Protein AF-A0A7X9HCU7-F1 (afdb_monomer_lite)

Sequence (137 aa):
AVYHIKNNTITNWYYKSTRFDPDYQARMYHPNTFGDTKGYVVANVWNADPTWKIELYENGVNKGQMEQFTDYDPGTFQLLKSQNTPESSKLYKKTEHLYRLKTSNITNQFLIKITDRFGNIYYQNEPFCEIKVLKNY

Secondary structure (DSSP, 8-state):
-EEEEETTEEEEEE---TTS-TT--EEEE-TT-TT--S-EEEEEETT--TT-EEEEEETTEEEEEPEEEEEE-HHHHHHHHHTT--TTSTT--EEEEEEEEE-S-TTS-EEEEEE-TTS-EEEE--EE--HHHHHT-

Radius of gyration: 15.73 Å; chains: 1; bounding box: 43×35×40 Å

Foldseek 3Di:
DDFDDDPNDGPDDFDDDVPDDSQPQKAWAAAPALPHPQQKIKIQGHPDDPPKFKWKDWQNRTPGGFAFDKDWDSLQVVLCVVVVNDCPDPSGGIDRRMTIDHDPDRPTQMKIWMAGPVRDIHIDRDHPHDNVVVVVD

Structure (mmCIF, N/CA/C/O backbone):
data_AF-A0A7X9HCU7-F1
#
_entry.id   AF-A0A7X9HCU7-F1
#
loop_
_atom_site.group_PDB
_atom_site.id
_atom_site.type_symbol
_atom_site.label_atom_id
_atom_site.label_alt_id
_atom_site.label_comp_id
_atom_site.label_asym_id
_atom_site.label_entity_id
_atom_site.label_seq_id
_atom_site.pdbx_PDB_ins_code
_atom_site.Cartn_x
_atom_site.Cartn_y
_atom_site.Cartn_z
_atom_site.occupancy
_atom_site.B_iso_or_equiv
_atom_site.auth_seq_id
_atom_site.auth_comp_id
_atom_site.auth_asym_id
_atom_site.auth_atom_id
_atom_site.pdbx_PDB_model_num
ATOM 1 N N . ALA A 1 1 ? -5.995 -17.374 -5.802 1.00 42.81 1 ALA A N 1
ATOM 2 C CA . ALA A 1 1 ? -7.101 -16.995 -4.898 1.00 42.81 1 ALA A CA 1
ATOM 3 C C . ALA A 1 1 ? -7.831 -18.256 -4.458 1.00 42.81 1 ALA A C 1
ATOM 5 O O . ALA A 1 1 ? -7.932 -19.178 -5.261 1.00 42.81 1 ALA A O 1
ATOM 6 N N . VAL A 1 2 ? -8.280 -18.319 -3.204 1.00 42.97 2 VAL A N 1
ATOM 7 C CA . VAL A 1 2 ? -9.131 -19.403 -2.694 1.00 42.97 2 VAL A CA 1
ATOM 8 C C . VAL A 1 2 ? -10.496 -18.808 -2.369 1.00 42.97 2 VAL A C 1
ATOM 10 O O . VAL A 1 2 ? -10.588 -17.761 -1.727 1.00 42.97 2 VAL A O 1
ATOM 13 N N . TYR A 1 3 ? -11.547 -19.470 -2.841 1.00 43.00 3 TYR A N 1
ATOM 14 C CA . TYR A 1 3 ? -12.932 -19.054 -2.653 1.00 43.00 3 TYR A CA 1
ATOM 15 C C . TYR A 1 3 ? -13.602 -20.021 -1.681 1.00 43.00 3 TYR A C 1
ATOM 17 O O . TYR A 1 3 ? -13.626 -21.225 -1.935 1.00 43.00 3 TYR A O 1
ATOM 25 N N . HIS A 1 4 ? -14.163 -19.512 -0.584 1.00 41.84 4 HIS A N 1
ATOM 26 C CA . HIS A 1 4 ? -15.074 -20.297 0.245 1.00 41.84 4 HIS A CA 1
ATOM 27 C C . HIS A 1 4 ? -16.511 -20.027 -0.184 1.00 41.84 4 HIS A C 1
ATOM 29 O O . HIS A 1 4 ? -17.036 -18.921 -0.019 1.00 41.84 4 HIS A O 1
ATOM 35 N N . ILE A 1 5 ? -17.142 -21.069 -0.718 1.00 38.66 5 ILE A N 1
ATOM 36 C CA . ILE A 1 5 ? -18.536 -21.070 -1.149 1.00 38.66 5 ILE A CA 1
ATOM 37 C C . ILE A 1 5 ? -19.324 -21.927 -0.160 1.00 38.66 5 ILE A C 1
ATOM 39 O O . ILE A 1 5 ? -18.977 -23.086 0.068 1.00 38.66 5 ILE A O 1
ATOM 43 N N . LYS A 1 6 ? -20.393 -21.370 0.414 1.00 39.44 6 LYS A N 1
ATOM 44 C CA . LYS A 1 6 ? -21.343 -22.110 1.255 1.00 39.44 6 LYS A CA 1
ATOM 45 C C . LYS A 1 6 ? -22.760 -21.772 0.792 1.00 39.44 6 LYS A C 1
ATOM 47 O O . LYS A 1 6 ? -23.096 -20.601 0.664 1.00 39.44 6 LYS A O 1
ATOM 52 N N . ASN A 1 7 ? -23.567 -22.794 0.497 1.00 36.97 7 ASN A N 1
ATOM 53 C CA . ASN A 1 7 ? -24.941 -22.670 -0.017 1.00 36.97 7 ASN A CA 1
ATOM 54 C C . ASN A 1 7 ? -25.105 -21.698 -1.199 1.00 36.97 7 ASN A C 1
ATOM 56 O O . ASN A 1 7 ? -25.985 -20.845 -1.192 1.00 36.97 7 ASN A O 1
ATOM 60 N N . ASN A 1 8 ? -24.275 -21.856 -2.234 1.00 41.78 8 ASN A N 1
ATOM 61 C CA . ASN A 1 8 ? -24.360 -21.079 -3.478 1.00 41.78 8 ASN A CA 1
ATOM 62 C C . ASN A 1 8 ? -24.042 -19.574 -3.336 1.00 41.78 8 ASN A C 1
ATOM 64 O O . ASN A 1 8 ? -24.267 -18.807 -4.270 1.00 41.78 8 ASN A O 1
ATOM 68 N N . THR A 1 9 ? -23.459 -19.171 -2.203 1.00 39.12 9 THR A N 1
ATOM 69 C CA . THR A 1 9 ? -23.024 -17.798 -1.925 1.00 39.12 9 THR A CA 1
ATOM 70 C C . THR A 1 9 ? -21.525 -17.783 -1.626 1.00 39.12 9 THR A C 1
ATOM 72 O O . THR A 1 9 ? -21.020 -18.611 -0.861 1.00 39.12 9 THR A O 1
ATOM 75 N N . ILE A 1 10 ? -20.789 -16.849 -2.235 1.00 42.75 10 ILE A N 1
ATOM 76 C CA . ILE A 1 10 ? -19.372 -16.616 -1.922 1.00 42.75 10 ILE A CA 1
ATOM 77 C C . ILE A 1 10 ? -19.314 -15.953 -0.542 1.00 42.75 10 ILE A C 1
ATOM 79 O O . ILE A 1 10 ? -19.731 -14.811 -0.379 1.00 42.75 10 ILE A O 1
ATOM 83 N N . THR A 1 11 ? -18.825 -16.690 0.454 1.00 44.06 11 THR A N 1
ATOM 84 C CA . THR A 1 11 ? -18.784 -16.258 1.865 1.00 44.06 11 THR A CA 1
ATOM 85 C C . THR A 1 11 ? -17.446 -15.663 2.285 1.00 44.06 11 THR A C 1
ATOM 87 O O . THR A 1 11 ? -17.391 -14.938 3.271 1.00 44.06 11 THR A O 1
ATOM 90 N N . ASN A 1 12 ? -16.362 -15.981 1.574 1.00 37.38 12 ASN A N 1
ATOM 91 C CA . ASN A 1 12 ? -15.036 -15.461 1.882 1.00 37.38 12 ASN A CA 1
ATOM 92 C C . ASN A 1 12 ? -14.118 -15.609 0.661 1.00 37.38 12 ASN A C 1
ATOM 94 O O . ASN A 1 12 ? -14.183 -16.620 -0.048 1.00 37.38 12 ASN A O 1
ATOM 98 N N . TRP A 1 13 ? -13.265 -14.619 0.418 1.00 39.88 13 TRP A N 1
ATOM 99 C CA . TRP A 1 13 ? -12.295 -14.632 -0.674 1.00 39.88 13 TRP A CA 1
ATOM 100 C C . TRP A 1 13 ? -10.951 -14.127 -0.153 1.00 39.88 13 TRP A C 1
ATOM 102 O O . TRP A 1 13 ? -10.867 -13.049 0.426 1.00 39.88 13 TRP A O 1
ATOM 112 N N . TYR A 1 14 ? -9.896 -14.916 -0.334 1.00 43.22 14 TYR A N 1
ATOM 113 C CA . TYR A 1 14 ? -8.555 -14.499 0.061 1.00 43.22 14 TYR A CA 1
ATOM 114 C C . TYR A 1 14 ? -7.531 -14.885 -1.003 1.00 43.22 14 TYR A C 1
ATOM 116 O O . TYR A 1 14 ? -7.632 -15.914 -1.693 1.00 43.22 14 TYR A O 1
ATOM 124 N N . TYR A 1 15 ? -6.537 -14.020 -1.187 1.00 40.16 15 TYR A N 1
ATOM 125 C CA . TYR A 1 15 ? -5.440 -14.278 -2.103 1.00 40.16 15 TYR A CA 1
ATOM 126 C C . TYR A 1 15 ? -4.425 -15.203 -1.424 1.00 40.16 15 TYR A C 1
ATOM 128 O O . TYR A 1 15 ? -3.865 -14.862 -0.391 1.00 40.16 15 TYR A O 1
ATOM 136 N N . LYS A 1 16 ? -4.208 -16.394 -1.995 1.00 39.41 16 LYS A N 1
ATOM 137 C CA . LYS A 1 16 ? -3.187 -17.349 -1.547 1.00 39.41 16 LYS A CA 1
ATOM 138 C C . LYS A 1 16 ? -2.012 -17.300 -2.517 1.00 39.41 16 LYS A C 1
ATOM 140 O O . LYS A 1 16 ? -2.096 -17.882 -3.600 1.00 39.41 16 LYS A O 1
ATOM 145 N N . SER A 1 17 ? -0.948 -16.602 -2.134 1.00 37.09 17 SER A N 1
ATOM 146 C CA . SER A 1 17 ? 0.351 -16.699 -2.805 1.00 37.09 17 SER A CA 1
ATOM 147 C C . SER A 1 17 ? 0.953 -18.082 -2.546 1.00 37.09 17 SER A C 1
ATOM 149 O O . SER A 1 17 ? 0.885 -18.608 -1.435 1.00 37.09 17 SER A O 1
ATOM 151 N N . THR A 1 18 ? 1.546 -18.708 -3.561 1.00 34.72 18 THR A N 1
ATOM 152 C CA . THR A 1 18 ? 2.302 -19.957 -3.388 1.00 34.72 18 THR A CA 1
ATOM 153 C C . THR A 1 18 ? 3.410 -19.757 -2.347 1.00 34.72 18 THR A C 1
ATOM 155 O O . THR A 1 18 ? 4.248 -18.879 -2.517 1.00 34.72 18 THR A O 1
ATOM 158 N N . ARG A 1 19 ? 3.403 -20.588 -1.289 1.00 36.25 19 ARG A N 1
ATOM 159 C CA . ARG A 1 19 ? 4.336 -20.606 -0.136 1.00 36.25 19 ARG A CA 1
ATOM 160 C C . ARG A 1 19 ? 4.193 -19.491 0.915 1.00 36.25 19 ARG A C 1
ATOM 162 O O . ARG A 1 19 ? 5.012 -19.445 1.824 1.00 36.25 19 ARG A O 1
ATOM 169 N N . PHE A 1 20 ? 3.136 -18.679 0.852 1.00 42.22 20 PHE A N 1
ATOM 170 C CA . PHE A 1 20 ? 2.752 -17.763 1.934 1.00 42.22 20 PHE A CA 1
ATOM 171 C C . PHE A 1 20 ? 1.476 -18.214 2.633 1.00 42.22 20 PHE A C 1
ATOM 173 O O . PHE A 1 20 ? 0.605 -18.835 2.015 1.00 42.22 20 PHE A O 1
ATOM 180 N N . ASP A 1 21 ? 1.390 -17.894 3.921 1.00 39.50 21 ASP A N 1
ATOM 181 C CA . ASP A 1 21 ? 0.191 -18.075 4.732 1.00 39.50 21 ASP A CA 1
ATOM 182 C C . ASP A 1 21 ? -1.001 -17.327 4.081 1.00 39.50 21 ASP A C 1
ATOM 184 O O . ASP A 1 21 ? -0.801 -16.227 3.549 1.00 39.50 21 ASP A O 1
ATOM 188 N N . PRO A 1 22 ? -2.223 -17.898 4.054 1.00 39.53 22 PRO A N 1
ATOM 189 C CA . PRO A 1 22 ? -3.474 -17.225 3.678 1.00 39.53 22 PRO A CA 1
ATOM 190 C C . PRO A 1 22 ? -3.648 -15.773 4.149 1.00 39.53 22 PRO A C 1
ATOM 192 O O . PRO A 1 22 ? -4.362 -15.013 3.494 1.00 39.53 22 PRO A O 1
ATOM 195 N N . ASP A 1 23 ? -2.992 -15.384 5.242 1.00 45.66 23 ASP A N 1
ATOM 196 C CA . ASP A 1 23 ? -3.100 -14.065 5.870 1.00 45.66 23 ASP A CA 1
ATOM 197 C C . ASP A 1 23 ? -2.203 -12.981 5.245 1.00 45.66 23 ASP A C 1
ATOM 199 O O . ASP A 1 23 ? -2.311 -11.803 5.590 1.00 45.66 23 ASP A O 1
ATOM 203 N N . TYR A 1 24 ? -1.355 -13.325 4.269 1.00 54.09 24 TYR A N 1
ATOM 204 C CA . TYR A 1 24 ? -0.469 -12.363 3.602 1.00 54.09 24 TYR A CA 1
ATOM 205 C C . TYR A 1 24 ? -1.202 -11.561 2.506 1.00 54.09 24 TYR A C 1
ATOM 207 O O . TYR A 1 24 ? -0.887 -11.643 1.317 1.00 54.09 24 TYR A O 1
ATOM 215 N N . GLN A 1 25 ? -2.218 -10.790 2.907 1.00 59.19 25 GLN A N 1
ATOM 216 C CA . GLN A 1 25 ? -3.030 -9.947 2.013 1.00 59.19 25 GLN A CA 1
ATOM 217 C C . GLN A 1 25 ? -2.353 -8.614 1.666 1.00 59.19 25 GLN A C 1
ATOM 219 O O . GLN A 1 25 ? -2.775 -7.934 0.733 1.00 59.19 25 GLN A O 1
ATOM 224 N N . ALA A 1 26 ? -1.291 -8.232 2.380 1.00 71.31 26 ALA A N 1
ATOM 225 C CA . ALA A 1 26 ? -0.594 -6.983 2.126 1.00 71.31 26 ALA A CA 1
ATOM 226 C C . ALA A 1 26 ? 0.903 -7.044 2.406 1.00 71.31 26 ALA A C 1
ATOM 228 O O . ALA A 1 26 ? 1.358 -7.727 3.322 1.00 71.31 26 ALA A O 1
ATOM 229 N N . ARG A 1 27 ? 1.659 -6.245 1.659 1.00 81.56 27 ARG A N 1
ATOM 230 C CA . ARG A 1 27 ? 3.075 -5.976 1.892 1.00 81.56 27 ARG A CA 1
ATOM 231 C C . ARG A 1 27 ? 3.270 -4.507 2.236 1.00 81.56 27 ARG A C 1
ATOM 233 O O . ARG A 1 27 ? 2.811 -3.635 1.504 1.00 81.56 27 ARG A O 1
ATOM 240 N N . MET A 1 28 ? 3.980 -4.250 3.328 1.00 84.56 28 MET A N 1
ATOM 241 C CA . MET A 1 28 ? 4.362 -2.906 3.749 1.00 84.56 28 MET A CA 1
ATOM 242 C C . MET A 1 28 ? 5.767 -2.570 3.263 1.00 84.56 28 MET A C 1
ATOM 244 O O . MET A 1 28 ? 6.696 -3.341 3.476 1.00 84.56 28 MET A O 1
ATOM 248 N N . TYR A 1 29 ? 5.931 -1.391 2.686 1.00 84.31 29 TYR A N 1
ATOM 249 C CA . TYR A 1 29 ? 7.204 -0.781 2.344 1.00 84.31 29 TYR A CA 1
ATOM 250 C C . TYR A 1 29 ? 7.444 0.409 3.260 1.00 84.31 29 TYR A C 1
ATOM 252 O O . TYR A 1 29 ? 6.590 1.287 3.414 1.00 84.31 29 TYR A O 1
ATOM 260 N N . HIS A 1 30 ? 8.620 0.424 3.870 1.00 81.19 30 HIS A N 1
ATOM 261 C CA . HIS A 1 30 ? 9.026 1.478 4.784 1.00 81.19 30 HIS A CA 1
ATOM 262 C C . HIS A 1 30 ? 9.363 2.767 4.010 1.00 81.19 30 HIS A C 1
ATOM 264 O O . HIS A 1 30 ? 9.805 2.687 2.859 1.00 81.19 30 HIS A O 1
ATOM 270 N N . PRO A 1 31 ? 9.218 3.958 4.608 1.00 81.06 31 PRO A N 1
ATOM 271 C CA . PRO A 1 31 ? 9.667 5.196 3.986 1.00 81.06 31 PRO A CA 1
ATOM 272 C C . PRO A 1 31 ? 11.144 5.133 3.618 1.00 81.06 31 PRO A C 1
ATOM 274 O O . PRO A 1 31 ? 11.956 4.539 4.332 1.00 81.06 31 PRO A O 1
ATOM 277 N N . ASN A 1 32 ? 11.482 5.789 2.511 1.00 77.12 32 ASN A N 1
ATOM 278 C CA . ASN A 1 32 ? 12.833 5.835 1.953 1.00 77.12 32 ASN A CA 1
ATOM 279 C C . ASN A 1 32 ? 13.417 4.469 1.536 1.00 77.12 32 ASN A C 1
ATOM 281 O O . ASN A 1 32 ? 14.635 4.313 1.436 1.00 77.12 32 ASN A O 1
ATOM 285 N N . THR A 1 33 ? 12.567 3.470 1.283 1.00 70.31 33 THR A N 1
ATOM 286 C CA . THR A 1 33 ? 12.984 2.164 0.748 1.00 70.31 33 THR A CA 1
ATOM 287 C C . THR A 1 33 ? 12.536 1.987 -0.703 1.00 70.31 33 THR A C 1
ATOM 289 O O . THR A 1 33 ? 11.646 2.687 -1.181 1.00 70.31 33 THR A O 1
ATOM 292 N N . PHE A 1 34 ? 13.193 1.084 -1.441 1.00 66.75 34 PHE A N 1
ATOM 293 C CA . PHE A 1 34 ? 12.866 0.751 -2.840 1.00 66.75 34 PHE A CA 1
ATOM 294 C C . PHE A 1 34 ? 12.791 1.957 -3.803 1.00 66.75 34 PHE A C 1
ATOM 296 O O . PHE A 1 34 ? 12.092 1.915 -4.812 1.00 66.75 34 PHE A O 1
ATOM 303 N N . GLY A 1 35 ? 13.546 3.027 -3.524 1.00 62.66 35 GLY A N 1
ATOM 304 C CA . GLY A 1 35 ? 13.596 4.233 -4.358 1.00 62.66 35 GLY A CA 1
ATOM 305 C C . GLY A 1 35 ? 12.614 5.338 -3.961 1.00 62.66 35 GLY A C 1
ATOM 306 O O . GLY A 1 35 ? 12.608 6.386 -4.607 1.00 62.66 35 GLY A O 1
ATOM 307 N N . ASP A 1 36 ? 11.830 5.157 -2.892 1.00 70.75 36 ASP A N 1
ATOM 308 C CA . ASP A 1 36 ? 11.143 6.285 -2.268 1.00 70.75 36 ASP A CA 1
ATOM 309 C C . ASP A 1 36 ? 12.174 7.275 -1.702 1.00 70.75 36 ASP A C 1
ATOM 311 O O . ASP A 1 36 ? 13.178 6.896 -1.107 1.00 70.75 36 ASP A O 1
ATOM 315 N N . THR A 1 37 ? 11.935 8.563 -1.916 1.00 65.50 37 THR A N 1
ATOM 316 C CA . THR A 1 37 ? 12.747 9.671 -1.379 1.00 65.50 37 THR A CA 1
ATOM 317 C C . THR A 1 37 ? 11.882 10.725 -0.697 1.00 65.50 37 THR A C 1
ATOM 319 O O . THR A 1 37 ? 12.383 11.744 -0.222 1.00 65.50 37 THR A O 1
ATOM 322 N N . LYS A 1 38 ? 10.563 10.508 -0.666 1.00 77.25 38 LYS A N 1
ATOM 323 C CA . LYS A 1 38 ? 9.583 11.483 -0.191 1.00 77.25 38 LYS A CA 1
ATOM 324 C C . LYS A 1 38 ? 9.023 11.126 1.190 1.00 77.25 38 LYS A C 1
ATOM 326 O O . LYS A 1 38 ? 8.235 11.911 1.726 1.00 77.25 38 LYS A O 1
ATOM 331 N N . GLY A 1 39 ? 9.442 9.995 1.767 1.00 82.81 39 GLY A N 1
ATOM 332 C CA . GLY A 1 39 ? 9.042 9.544 3.097 1.00 82.81 39 GLY A CA 1
ATOM 333 C C . GLY A 1 39 ? 7.613 9.007 3.133 1.00 82.81 39 GLY A C 1
ATOM 334 O O . GLY A 1 39 ? 6.859 9.322 4.053 1.00 82.81 39 GLY A O 1
ATOM 335 N N . TYR A 1 40 ? 7.211 8.242 2.122 1.00 86.44 40 TYR A N 1
ATOM 336 C CA . TYR A 1 40 ? 5.917 7.570 2.102 1.00 86.44 40 TYR A CA 1
ATOM 337 C C . TYR A 1 40 ? 6.045 6.148 2.634 1.00 86.44 40 TYR A C 1
ATOM 339 O O . TYR A 1 40 ? 6.873 5.370 2.171 1.00 86.44 40 TYR A O 1
ATOM 347 N N . VAL A 1 41 ? 5.160 5.780 3.555 1.00 87.69 41 VAL A N 1
ATOM 348 C CA . VAL A 1 41 ? 4.868 4.365 3.796 1.00 87.69 41 VAL A CA 1
ATOM 349 C C . VAL A 1 41 ? 3.964 3.908 2.661 1.00 87.69 41 VAL A C 1
ATOM 351 O O . VAL A 1 41 ? 2.941 4.550 2.411 1.00 87.69 41 VAL A O 1
ATOM 354 N N . VAL A 1 42 ? 4.326 2.819 1.985 1.00 88.44 42 VAL A N 1
ATOM 355 C CA . VAL A 1 42 ? 3.523 2.245 0.897 1.00 88.44 42 VAL A CA 1
ATOM 356 C C . VAL A 1 42 ? 3.033 0.862 1.304 1.00 88.44 42 VAL A C 1
ATOM 358 O O . VAL A 1 42 ? 3.818 0.012 1.702 1.00 88.44 42 VAL A O 1
ATOM 361 N N . ALA A 1 43 ? 1.738 0.617 1.186 1.00 87.69 43 ALA A N 1
ATOM 362 C CA . ALA A 1 43 ? 1.114 -0.679 1.377 1.00 87.69 43 ALA A CA 1
ATOM 363 C C . ALA A 1 43 ? 0.660 -1.213 0.018 1.00 87.69 43 ALA A C 1
ATOM 365 O O . ALA A 1 43 ? -0.150 -0.581 -0.655 1.00 87.69 43 ALA A O 1
ATOM 366 N N . ASN A 1 44 ? 1.159 -2.373 -0.388 1.00 86.94 44 ASN A N 1
ATOM 367 C CA . ASN A 1 44 ? 0.601 -3.116 -1.510 1.00 86.94 44 ASN A CA 1
ATOM 368 C C . ASN A 1 44 ? -0.391 -4.137 -0.958 1.00 86.94 44 ASN A C 1
ATOM 370 O O . ASN A 1 44 ? 0.037 -5.105 -0.335 1.00 86.94 44 ASN A O 1
ATOM 374 N N . VAL A 1 45 ? -1.690 -3.901 -1.135 1.00 82.94 45 VAL A N 1
ATOM 375 C CA . VAL A 1 45 ? -2.755 -4.751 -0.583 1.00 82.94 45 VAL A CA 1
ATOM 376 C C . VAL A 1 45 ? -3.392 -5.544 -1.717 1.00 82.94 45 VAL A C 1
ATOM 378 O O . VAL A 1 45 ? -4.249 -5.044 -2.444 1.00 82.94 45 VAL A O 1
ATOM 381 N N . TRP A 1 46 ? -2.979 -6.796 -1.886 1.00 74.56 4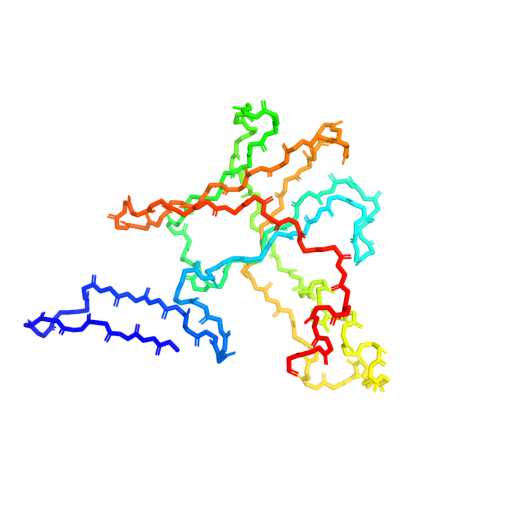6 TRP A N 1
ATOM 382 C CA . TRP A 1 46 ? -3.559 -7.671 -2.901 1.00 74.56 46 TRP A CA 1
ATOM 383 C C . TRP A 1 46 ? -5.019 -7.976 -2.554 1.00 74.56 46 TRP A C 1
ATOM 385 O O . TRP A 1 46 ? -5.354 -8.183 -1.393 1.00 74.56 46 TRP A O 1
ATOM 395 N N . ASN A 1 47 ? -5.891 -8.025 -3.568 1.00 69.06 47 ASN A N 1
ATOM 396 C CA . ASN A 1 47 ? -7.330 -8.281 -3.410 1.00 69.06 47 ASN A CA 1
ATOM 397 C C . ASN A 1 47 ? -8.138 -7.152 -2.735 1.00 69.06 47 ASN A C 1
ATOM 399 O O . ASN A 1 47 ? -9.308 -7.356 -2.402 1.00 69.06 47 ASN A O 1
ATOM 403 N N . ALA A 1 48 ? -7.543 -5.967 -2.554 1.00 64.25 48 ALA A N 1
ATOM 404 C CA . ALA A 1 48 ? -8.258 -4.811 -2.030 1.00 64.25 48 ALA A CA 1
ATOM 405 C C . ALA A 1 48 ? -9.399 -4.384 -2.966 1.00 64.25 48 ALA A C 1
ATOM 407 O O . ALA A 1 48 ? -9.210 -4.208 -4.171 1.00 64.25 48 ALA A O 1
ATOM 408 N N . ASP A 1 49 ? -10.580 -4.200 -2.384 1.00 69.19 49 ASP A N 1
ATOM 409 C CA . ASP A 1 49 ? -11.733 -3.581 -3.031 1.00 69.19 49 ASP A CA 1
ATOM 410 C C . ASP A 1 49 ? -11.799 -2.096 -2.622 1.00 69.19 49 ASP A C 1
ATOM 412 O O . ASP A 1 49 ? -11.390 -1.774 -1.505 1.00 69.19 49 ASP A O 1
ATOM 416 N N . PRO A 1 50 ? -12.330 -1.177 -3.453 1.00 69.69 50 PRO A N 1
ATOM 417 C CA . PRO A 1 50 ? -12.499 0.238 -3.085 1.00 69.69 50 PRO A CA 1
ATOM 418 C C . PRO A 1 50 ? -13.276 0.481 -1.779 1.00 69.69 50 PRO A C 1
ATOM 420 O O . PRO A 1 50 ? -13.188 1.558 -1.198 1.00 69.69 50 PRO A O 1
ATOM 423 N N . THR A 1 51 ? -14.026 -0.508 -1.292 1.00 76.25 51 TH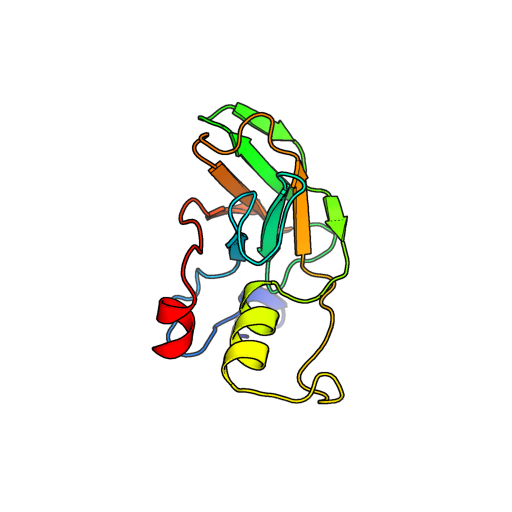R A N 1
ATOM 424 C CA . THR A 1 51 ? -14.716 -0.454 0.006 1.00 76.25 51 THR A CA 1
ATOM 425 C C . THR A 1 51 ? -13.814 -0.697 1.224 1.00 76.25 51 THR A C 1
ATOM 427 O O . THR A 1 51 ? -14.251 -0.472 2.354 1.00 76.25 51 THR A O 1
ATOM 430 N N . TRP A 1 52 ? -12.576 -1.159 1.031 1.00 85.25 52 TRP A N 1
ATOM 431 C CA . TRP A 1 52 ? -11.650 -1.463 2.121 1.00 85.25 52 TRP A CA 1
ATOM 432 C C . TRP A 1 52 ? -11.061 -0.184 2.718 1.00 85.25 52 TRP A C 1
ATOM 434 O O . TRP A 1 52 ? -10.740 0.773 2.013 1.00 85.25 52 TRP A O 1
ATOM 444 N N . LYS A 1 53 ? -10.876 -0.180 4.040 1.00 87.56 53 LYS A N 1
ATOM 445 C CA . LYS A 1 53 ? -10.233 0.923 4.763 1.00 87.56 53 LYS A CA 1
ATOM 446 C C . LYS A 1 53 ? -8.820 0.524 5.145 1.00 87.56 53 LYS A C 1
ATOM 448 O O . LYS A 1 53 ? -8.633 -0.375 5.959 1.00 87.56 53 LYS A O 1
ATOM 453 N N . ILE A 1 54 ? -7.842 1.202 4.559 1.00 90.69 54 ILE A N 1
ATOM 454 C CA . ILE A 1 54 ? -6.426 1.002 4.847 1.00 90.69 54 ILE A CA 1
ATOM 455 C C . ILE A 1 54 ? -5.961 2.207 5.660 1.00 90.69 54 ILE A C 1
ATOM 457 O O . ILE A 1 54 ? -5.960 3.326 5.155 1.00 90.69 54 ILE A O 1
ATOM 461 N N . GLU A 1 55 ? -5.590 1.986 6.914 1.00 92.19 55 GLU A N 1
ATOM 462 C CA . GLU A 1 55 ? -5.167 3.019 7.859 1.00 92.19 55 GLU A CA 1
ATOM 463 C C . GLU A 1 55 ? -3.698 2.816 8.237 1.00 92.19 55 GLU A C 1
ATOM 465 O O . GLU A 1 55 ? -3.259 1.681 8.437 1.00 92.19 55 GLU A O 1
ATOM 470 N N . LEU A 1 56 ? -2.944 3.909 8.375 1.00 91.81 56 LEU A N 1
ATOM 471 C CA . LEU A 1 56 ? -1.574 3.868 8.888 1.00 91.81 56 LEU A CA 1
ATOM 472 C C . LEU A 1 56 ? -1.543 4.323 10.345 1.00 91.81 56 LEU A C 1
ATOM 474 O O . LEU A 1 56 ? -2.076 5.373 10.694 1.00 91.81 56 LEU A O 1
ATOM 478 N N . TYR A 1 57 ? -0.842 3.569 11.177 1.00 90.31 57 TYR A N 1
ATOM 479 C CA . TYR A 1 57 ? -0.527 3.913 12.551 1.00 90.31 57 TYR A CA 1
ATOM 480 C C . TYR A 1 57 ? 0.976 4.162 12.687 1.00 90.31 57 TYR A C 1
ATOM 482 O O . TYR A 1 57 ? 1.791 3.366 12.223 1.00 90.31 57 TYR A O 1
ATOM 490 N N . GLU A 1 58 ? 1.335 5.254 13.355 1.00 89.12 58 GLU A N 1
ATOM 491 C CA . GLU A 1 58 ? 2.709 5.632 13.695 1.00 89.12 58 GLU A CA 1
ATOM 492 C C . GLU A 1 58 ? 2.876 5.616 15.213 1.00 89.12 58 GLU A C 1
ATOM 494 O O . GLU A 1 58 ? 2.204 6.377 15.907 1.00 89.12 58 GLU A O 1
ATOM 499 N N . ASN A 1 59 ? 3.760 4.767 15.746 1.00 86.50 59 ASN A N 1
ATOM 500 C CA . ASN A 1 59 ? 3.972 4.604 17.194 1.00 86.50 59 ASN A CA 1
ATOM 501 C C . ASN A 1 59 ? 2.649 4.420 17.975 1.00 86.50 59 ASN A C 1
ATOM 503 O O . ASN A 1 59 ? 2.475 4.954 19.068 1.00 86.50 59 ASN A O 1
ATOM 507 N N . GLY A 1 60 ? 1.684 3.708 17.381 1.00 84.44 60 GLY A N 1
ATOM 508 C CA . GLY A 1 60 ? 0.354 3.478 17.958 1.00 84.44 60 GLY A CA 1
ATOM 509 C C . GLY A 1 60 ? -0.679 4.590 17.719 1.00 84.44 60 GLY A C 1
ATOM 510 O O . GLY A 1 60 ? -1.842 4.413 18.073 1.00 84.44 60 GLY A O 1
ATOM 511 N N . VAL A 1 61 ? -0.311 5.703 17.079 1.00 87.19 61 VAL A N 1
ATOM 512 C CA . VAL A 1 61 ? -1.232 6.799 16.738 1.00 87.19 61 VAL A CA 1
ATOM 513 C C . VAL A 1 61 ? -1.767 6.617 15.323 1.00 87.19 61 VAL A C 1
ATOM 515 O O . VAL A 1 61 ? -0.990 6.568 14.373 1.00 87.19 61 VAL A O 1
ATOM 518 N N . ASN A 1 62 ? -3.091 6.563 15.166 1.00 89.94 62 ASN A N 1
ATOM 519 C CA . ASN A 1 62 ? -3.726 6.518 13.848 1.00 89.94 62 ASN A CA 1
ATOM 520 C C . ASN A 1 62 ? -3.479 7.838 13.098 1.00 89.94 62 ASN A C 1
ATOM 522 O O . ASN A 1 62 ? -3.848 8.911 13.575 1.00 89.94 62 ASN A O 1
ATOM 526 N N . LYS A 1 63 ? -2.855 7.755 11.924 1.00 91.00 63 LYS A N 1
ATOM 527 C CA . LYS A 1 63 ? -2.573 8.885 11.028 1.00 91.00 63 LYS A CA 1
ATOM 528 C C . LYS A 1 63 ? -3.659 9.100 9.981 1.00 91.00 63 LYS A C 1
ATOM 530 O O . LYS A 1 63 ? -3.641 10.121 9.298 1.00 91.00 63 LYS A O 1
ATOM 535 N N . GLY A 1 64 ? -4.599 8.170 9.881 1.00 90.19 64 GLY A N 1
ATOM 536 C CA . GLY A 1 64 ? -5.722 8.207 8.966 1.00 90.19 64 GLY A CA 1
ATOM 537 C C . GLY A 1 64 ? -5.579 7.235 7.801 1.00 90.19 64 GLY A C 1
ATOM 538 O O . GLY A 1 64 ? -4.702 6.366 7.762 1.00 90.19 64 GLY A O 1
ATOM 539 N N . GLN A 1 65 ? -6.500 7.392 6.854 1.00 91.00 65 GLN A N 1
ATOM 540 C CA . GLN A 1 65 ? -6.621 6.532 5.688 1.00 91.00 65 GLN A CA 1
ATOM 541 C C . GLN A 1 65 ? -5.505 6.811 4.676 1.00 91.00 65 GLN A C 1
ATOM 543 O O . GLN A 1 65 ? -5.196 7.963 4.370 1.00 91.00 65 GLN A O 1
ATOM 548 N N . MET A 1 66 ? -4.909 5.745 4.151 1.00 91.06 66 MET A N 1
ATOM 549 C CA . MET A 1 66 ? -3.885 5.815 3.116 1.00 91.06 66 MET A CA 1
ATOM 550 C C . MET A 1 66 ? -4.516 6.150 1.754 1.00 91.06 66 MET A C 1
ATOM 552 O O . MET A 1 66 ? -5.597 5.666 1.415 1.00 91.06 66 MET A O 1
ATOM 556 N N . GLU A 1 67 ? -3.825 6.964 0.958 1.00 89.88 67 GLU A N 1
ATOM 557 C CA . GLU A 1 67 ? -4.233 7.351 -0.395 1.00 89.88 67 GLU A CA 1
ATOM 558 C C . GLU A 1 67 ? -3.951 6.205 -1.373 1.00 89.88 67 GLU A C 1
ATOM 560 O O . GLU A 1 67 ? -2.807 5.762 -1.487 1.00 89.88 67 GLU A O 1
ATOM 565 N N . GLN A 1 68 ? -4.967 5.742 -2.103 1.00 89.38 68 GLN A N 1
ATOM 566 C CA . GLN A 1 68 ? -4.779 4.778 -3.186 1.00 89.38 68 GLN A CA 1
ATOM 567 C C . GLN A 1 68 ? -4.096 5.447 -4.385 1.00 89.38 68 GLN A C 1
ATOM 569 O O . GLN A 1 68 ? -4.487 6.535 -4.805 1.00 89.38 68 GLN A O 1
ATOM 574 N N . PHE A 1 69 ? -3.101 4.789 -4.971 1.00 86.94 69 PHE A N 1
ATOM 575 C CA . PHE A 1 69 ? -2.420 5.269 -6.167 1.00 86.94 69 PHE A CA 1
ATOM 576 C C . PHE A 1 69 ? -2.040 4.116 -7.098 1.00 86.94 69 PHE A C 1
ATOM 578 O O . PHE A 1 69 ? -1.984 2.954 -6.704 1.00 86.94 69 PHE A O 1
ATOM 585 N N . THR A 1 70 ? -1.792 4.449 -8.365 1.00 86.12 70 THR A N 1
ATOM 586 C CA . THR A 1 70 ? -1.390 3.479 -9.390 1.00 86.12 70 THR A CA 1
ATOM 587 C C . THR A 1 70 ? 0.074 3.661 -9.747 1.00 86.12 70 THR A C 1
ATOM 589 O O . THR A 1 70 ? 0.455 4.695 -10.298 1.00 86.12 70 THR A O 1
ATOM 592 N N . ASP A 1 71 ? 0.891 2.651 -9.469 1.00 86.38 71 ASP A N 1
ATOM 593 C CA . ASP A 1 71 ? 2.317 2.655 -9.802 1.00 86.38 71 ASP A CA 1
ATOM 594 C C . ASP A 1 71 ? 2.869 1.226 -9.900 1.00 86.38 71 ASP A C 1
ATOM 596 O O . ASP A 1 71 ? 2.142 0.245 -9.733 1.00 86.38 71 ASP A O 1
ATOM 600 N N . TYR A 1 72 ? 4.150 1.083 -10.218 1.00 82.56 72 TYR A N 1
ATOM 601 C CA . TYR A 1 72 ? 4.836 -0.201 -10.149 1.00 82.56 72 TYR A CA 1
ATOM 602 C C . TYR A 1 72 ? 5.010 -0.635 -8.693 1.00 82.56 72 TYR A C 1
ATOM 604 O O . TYR A 1 72 ? 5.409 0.161 -7.845 1.00 82.56 72 TYR A O 1
ATOM 612 N N . ASP A 1 73 ? 4.761 -1.916 -8.410 1.00 81.88 73 ASP A N 1
ATOM 613 C CA . ASP A 1 73 ? 5.071 -2.488 -7.100 1.00 81.88 73 ASP A CA 1
ATOM 614 C C . ASP A 1 73 ? 6.581 -2.353 -6.819 1.00 81.88 73 ASP A C 1
ATOM 616 O O . ASP A 1 73 ? 7.375 -2.943 -7.565 1.00 81.88 73 ASP A O 1
ATOM 620 N N . PRO A 1 74 ? 7.004 -1.624 -5.768 1.00 78.69 74 PRO A N 1
ATOM 621 C CA . PRO A 1 74 ? 8.417 -1.316 -5.547 1.00 78.69 74 PRO A CA 1
ATOM 622 C C . PRO A 1 74 ? 9.295 -2.568 -5.422 1.00 78.69 74 PRO A C 1
ATOM 624 O O . PRO A 1 74 ? 10.403 -2.622 -5.961 1.00 78.69 74 PRO A O 1
ATOM 627 N N . GLY A 1 75 ? 8.782 -3.617 -4.771 1.00 75.25 75 GLY A N 1
ATOM 628 C CA . GLY A 1 75 ? 9.503 -4.883 -4.620 1.00 75.25 75 GLY A CA 1
ATOM 629 C C . GLY A 1 75 ? 9.676 -5.623 -5.947 1.00 75.25 75 GLY A C 1
ATOM 630 O O . GLY A 1 75 ? 10.784 -6.042 -6.282 1.00 75.25 75 GLY A O 1
ATOM 631 N N . THR A 1 76 ? 8.598 -5.751 -6.724 1.00 73.06 76 THR A N 1
ATOM 632 C CA . THR A 1 76 ? 8.627 -6.393 -8.049 1.00 73.06 76 THR A CA 1
ATOM 633 C C . THR A 1 76 ? 9.513 -5.621 -9.022 1.00 73.06 76 THR A C 1
ATOM 635 O O . THR A 1 76 ? 10.328 -6.225 -9.718 1.00 73.06 76 THR A O 1
ATOM 638 N N . PHE A 1 77 ? 9.419 -4.289 -9.034 1.00 79.56 77 PHE A N 1
ATOM 639 C CA . PHE A 1 77 ? 10.256 -3.438 -9.876 1.00 79.56 77 PHE A CA 1
ATOM 640 C C . PHE A 1 77 ? 11.744 -3.674 -9.601 1.00 79.56 77 PHE A C 1
ATOM 642 O O . PHE A 1 77 ? 12.531 -3.888 -10.529 1.00 79.56 77 PHE A O 1
ATOM 649 N N . GLN A 1 78 ? 12.134 -3.704 -8.324 1.00 77.62 78 GLN A N 1
ATOM 650 C CA . GLN A 1 78 ? 13.530 -3.905 -7.956 1.00 77.62 78 GLN A CA 1
ATOM 651 C C . GLN A 1 78 ? 14.008 -5.345 -8.198 1.00 77.62 78 GLN A C 1
ATOM 653 O O . GLN A 1 78 ? 15.161 -5.541 -8.591 1.00 77.62 78 GLN A O 1
ATOM 658 N N . LEU A 1 79 ? 13.132 -6.345 -8.048 1.00 75.81 79 LEU A N 1
ATOM 659 C CA . LEU A 1 79 ? 13.423 -7.735 -8.408 1.00 75.81 79 LEU A CA 1
ATOM 660 C C . LEU A 1 79 ? 13.703 -7.879 -9.908 1.00 75.81 79 LEU A C 1
ATOM 662 O O . LEU A 1 79 ? 14.766 -8.384 -10.272 1.00 75.81 79 LEU A O 1
ATOM 666 N N . LEU A 1 80 ? 12.803 -7.389 -10.765 1.00 77.81 80 LEU A N 1
ATOM 667 C CA . LEU A 1 80 ? 12.951 -7.451 -12.224 1.00 77.81 80 LEU A CA 1
ATOM 668 C C . LEU A 1 80 ? 14.221 -6.733 -12.689 1.00 77.81 80 LEU A C 1
ATOM 670 O O . LEU A 1 80 ? 14.973 -7.268 -13.507 1.00 77.81 80 LEU A O 1
ATOM 674 N N . LYS A 1 81 ? 14.513 -5.571 -12.089 1.00 79.38 81 LYS A N 1
ATOM 675 C CA . LYS A 1 81 ? 15.753 -4.829 -12.335 1.00 79.38 81 LYS A CA 1
ATOM 676 C C . LYS A 1 81 ? 16.987 -5.638 -11.925 1.00 79.38 81 LYS A C 1
ATOM 678 O O . LYS A 1 81 ? 17.958 -5.685 -12.669 1.00 79.38 81 LYS A O 1
ATOM 683 N N . SER A 1 82 ? 16.940 -6.331 -10.784 1.00 79.06 82 SER A N 1
ATOM 684 C CA . SER A 1 82 ? 18.038 -7.202 -10.332 1.00 79.06 82 SER A CA 1
ATOM 685 C C . SER A 1 82 ? 18.257 -8.436 -11.218 1.00 79.06 82 SER A C 1
ATOM 687 O O . SER A 1 82 ? 19.344 -9.006 -11.206 1.00 79.06 82 SER A O 1
ATOM 689 N N . GLN A 1 83 ? 17.239 -8.836 -11.984 1.00 79.69 83 GLN A N 1
ATOM 690 C CA . GLN A 1 83 ? 17.287 -9.928 -12.959 1.00 79.69 83 GLN A CA 1
ATOM 691 C C . GLN A 1 83 ? 17.669 -9.448 -14.371 1.00 79.69 83 GLN A C 1
ATOM 693 O O . GLN A 1 83 ? 17.631 -10.242 -15.306 1.00 79.69 83 GLN A O 1
ATOM 698 N N . ASN A 1 84 ? 18.028 -8.166 -14.545 1.00 80.50 84 ASN A N 1
ATOM 699 C CA . ASN A 1 84 ? 18.280 -7.540 -15.850 1.00 80.50 84 ASN A CA 1
ATOM 700 C C . ASN A 1 84 ? 17.107 -7.702 -16.835 1.00 80.50 84 ASN A C 1
ATOM 702 O O . ASN A 1 84 ? 17.307 -7.804 -18.046 1.00 80.50 84 ASN A O 1
ATOM 706 N N . THR A 1 85 ? 15.871 -7.734 -16.323 1.00 78.50 85 THR A N 1
ATOM 707 C CA . THR A 1 85 ? 14.688 -7.788 -17.184 1.00 78.50 85 THR A CA 1
ATOM 708 C C . THR A 1 85 ? 14.556 -6.456 -17.930 1.00 78.50 85 THR A C 1
ATOM 710 O O . THR A 1 85 ? 14.612 -5.406 -17.290 1.00 78.50 85 THR A O 1
ATOM 713 N N . PRO A 1 86 ? 14.349 -6.454 -19.259 1.00 79.50 86 PRO A N 1
ATOM 714 C CA . PRO A 1 86 ? 14.135 -5.221 -20.009 1.00 79.50 86 PRO A CA 1
ATOM 715 C C . PRO A 1 86 ? 12.885 -4.488 -19.522 1.00 79.50 86 PRO A C 1
ATOM 717 O O . PRO A 1 86 ? 11.839 -5.116 -19.369 1.00 79.50 86 PRO A O 1
ATOM 720 N N . GLU A 1 87 ? 12.950 -3.164 -19.361 1.00 75.06 87 GLU A N 1
ATOM 721 C CA . GLU A 1 87 ? 11.791 -2.342 -18.960 1.00 75.06 87 GLU A CA 1
ATOM 722 C C . GLU A 1 87 ? 10.619 -2.428 -19.956 1.00 75.06 87 GLU A C 1
ATOM 724 O O . GLU A 1 87 ? 9.466 -2.227 -19.587 1.00 75.06 87 GLU A O 1
ATOM 729 N N . SER A 1 88 ? 10.893 -2.808 -21.209 1.00 75.12 88 SER A N 1
ATOM 730 C CA . SER A 1 88 ? 9.885 -3.097 -22.238 1.00 75.12 88 SER A CA 1
ATOM 731 C C . SER A 1 88 ? 9.149 -4.429 -22.039 1.00 75.12 88 SER A C 1
ATOM 733 O O . SER A 1 88 ? 8.203 -4.737 -22.768 1.00 75.12 88 SER A O 1
ATOM 735 N N . SER A 1 89 ? 9.577 -5.250 -21.078 1.00 76.50 89 SER A N 1
ATOM 736 C CA . SER A 1 89 ? 8.952 -6.531 -20.782 1.00 76.50 89 SER A CA 1
ATOM 737 C C . SER A 1 89 ? 7.535 -6.336 -20.254 1.00 76.50 89 SER A C 1
ATOM 739 O O . SER A 1 89 ? 7.286 -5.525 -19.365 1.00 76.50 89 SER A O 1
ATOM 741 N N . LYS A 1 90 ? 6.610 -7.191 -20.708 1.00 75.31 90 LYS A N 1
ATOM 742 C CA . LYS A 1 90 ? 5.229 -7.266 -20.195 1.00 75.31 90 LYS A CA 1
ATOM 743 C C . LYS A 1 90 ? 5.153 -7.601 -18.697 1.00 75.31 90 LYS A C 1
ATOM 745 O O . LYS A 1 90 ? 4.057 -7.592 -18.142 1.00 75.31 90 LYS A O 1
ATOM 750 N N . LEU A 1 91 ? 6.279 -7.950 -18.072 1.00 72.31 91 LEU A N 1
ATOM 751 C CA . LEU A 1 91 ? 6.403 -8.170 -16.632 1.00 72.31 91 LEU A CA 1
ATOM 752 C C . LEU A 1 91 ? 6.368 -6.858 -15.836 1.00 72.31 91 LEU A C 1
ATOM 754 O O . LEU A 1 91 ? 5.903 -6.859 -14.699 1.00 72.31 91 LEU A O 1
ATOM 758 N N . TYR A 1 92 ? 6.784 -5.737 -16.433 1.00 74.06 92 TYR A N 1
ATOM 759 C CA . TYR A 1 92 ? 6.618 -4.415 -15.837 1.00 74.06 92 TYR A CA 1
ATOM 760 C C . TYR A 1 92 ? 5.169 -3.963 -16.011 1.00 74.06 92 TYR A C 1
ATOM 762 O O . TYR A 1 92 ? 4.769 -3.455 -17.057 1.00 74.06 92 TYR A O 1
ATOM 770 N N . LYS A 1 93 ? 4.359 -4.167 -14.971 1.00 75.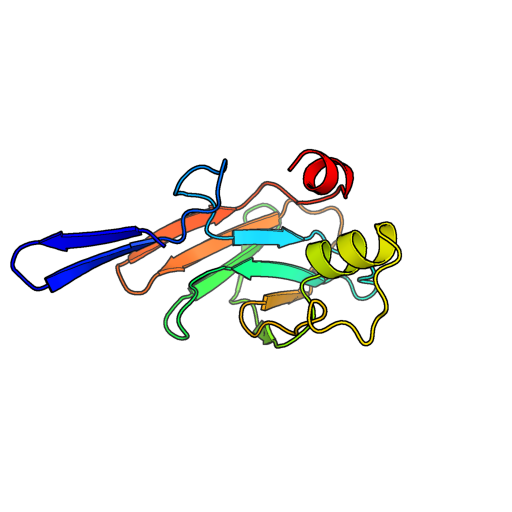75 93 LYS A N 1
ATOM 771 C CA . LYS A 1 93 ? 2.971 -3.702 -14.920 1.00 75.75 93 LYS A CA 1
ATOM 772 C C . LYS A 1 93 ? 2.747 -2.836 -13.696 1.00 75.75 93 LYS A C 1
ATOM 774 O O . LYS A 1 93 ? 3.189 -3.175 -12.599 1.00 75.75 93 LYS A O 1
ATOM 779 N N . LYS A 1 94 ? 2.033 -1.732 -13.903 1.00 82.06 94 LYS A N 1
ATOM 780 C CA . LYS A 1 94 ? 1.501 -0.927 -12.808 1.00 82.06 94 LYS A CA 1
ATOM 781 C C . LYS A 1 94 ? 0.344 -1.669 -12.150 1.00 82.06 94 LYS A C 1
ATOM 783 O O . LYS A 1 94 ? -0.384 -2.406 -12.814 1.00 82.06 94 LYS A O 1
ATOM 788 N N . THR A 1 95 ? 0.198 -1.467 -10.853 1.00 80.94 95 THR A N 1
ATOM 789 C CA . THR A 1 95 ? -0.884 -1.998 -10.033 1.00 80.94 95 THR A CA 1
ATOM 790 C C . THR A 1 95 ? -1.633 -0.836 -9.395 1.00 80.94 95 THR A C 1
ATOM 792 O O . THR A 1 95 ? -1.029 0.158 -8.998 1.00 80.94 95 THR A O 1
ATOM 795 N N . GLU A 1 96 ? -2.953 -0.963 -9.312 1.00 82.62 96 GLU A N 1
ATOM 796 C CA . GLU A 1 96 ? -3.836 0.010 -8.657 1.00 82.62 96 GLU A CA 1
ATOM 797 C C . GLU A 1 96 ? -4.042 -0.324 -7.172 1.00 82.62 96 GLU A C 1
ATOM 799 O O . GLU A 1 96 ? -4.741 0.383 -6.455 1.00 82.62 96 GLU A O 1
ATOM 804 N N . HIS A 1 97 ? -3.433 -1.410 -6.693 1.00 83.88 97 HIS A N 1
ATOM 805 C CA . HIS A 1 97 ? -3.581 -1.922 -5.330 1.00 83.88 97 HIS A CA 1
ATOM 806 C C . HIS A 1 97 ? -2.557 -1.334 -4.344 1.00 83.88 97 HIS A C 1
ATOM 808 O O . HIS A 1 97 ? -2.260 -1.939 -3.311 1.00 83.88 97 HIS A O 1
ATOM 814 N N . LEU A 1 98 ? -1.975 -0.180 -4.680 1.00 87.88 98 LEU A N 1
ATOM 815 C CA . LEU A 1 98 ? -1.006 0.503 -3.834 1.00 87.88 98 LEU A CA 1
ATOM 816 C C . LEU A 1 98 ? -1.690 1.613 -3.048 1.00 87.88 98 LEU A C 1
ATOM 818 O O . LEU A 1 98 ? -2.464 2.399 -3.587 1.00 87.88 98 LEU A O 1
ATOM 822 N N . TYR A 1 99 ? -1.339 1.705 -1.776 1.00 89.81 99 TYR A N 1
ATOM 823 C CA . TYR A 1 99 ? -1.800 2.734 -0.864 1.00 89.81 99 TYR A CA 1
ATOM 824 C C . TYR A 1 99 ? -0.590 3.411 -0.248 1.00 89.81 99 TYR A C 1
ATOM 826 O O . TYR A 1 99 ? 0.379 2.739 0.093 1.00 89.81 99 TYR A O 1
ATOM 834 N N . ARG A 1 100 ? -0.612 4.730 -0.090 1.00 90.50 100 ARG A N 1
ATOM 835 C CA . ARG A 1 100 ? 0.495 5.471 0.518 1.00 90.50 100 ARG A CA 1
ATOM 836 C C . ARG A 1 100 ? 0.016 6.481 1.540 1.00 90.50 100 ARG A C 1
ATOM 838 O O . ARG A 1 100 ? -1.041 7.084 1.387 1.00 90.50 100 ARG A O 1
ATOM 845 N N . LEU A 1 101 ? 0.833 6.717 2.556 1.00 91.62 101 LEU A N 1
ATOM 846 C CA . LEU A 1 1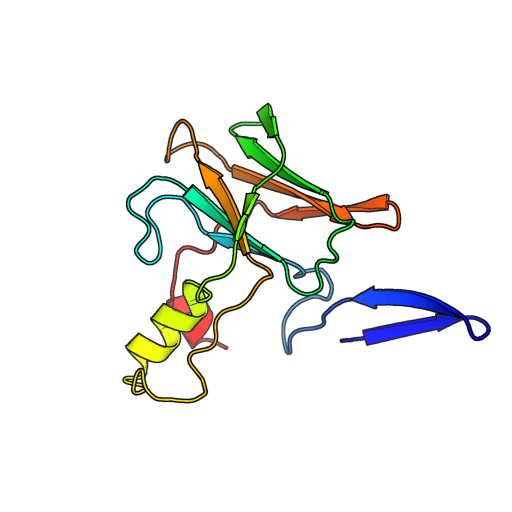01 ? 0.659 7.860 3.444 1.00 91.62 101 LEU A CA 1
ATOM 847 C C . LEU A 1 101 ? 2.021 8.433 3.809 1.00 91.62 101 LEU A C 1
ATOM 849 O O . LEU A 1 101 ? 2.983 7.695 4.033 1.00 91.62 101 LEU A O 1
ATOM 853 N N . LYS A 1 102 ? 2.116 9.764 3.807 1.00 88.56 102 LYS A N 1
ATOM 854 C CA . LYS A 1 102 ? 3.357 10.450 4.153 1.00 88.56 102 LYS A CA 1
ATOM 855 C C . LYS A 1 102 ? 3.569 10.348 5.656 1.00 88.56 102 LYS A C 1
ATOM 857 O O . LYS A 1 102 ? 2.719 10.813 6.416 1.00 88.56 102 LYS A O 1
ATOM 862 N N . THR A 1 103 ? 4.701 9.785 6.067 1.00 83.88 103 THR A N 1
ATOM 863 C CA . THR A 1 103 ? 5.035 9.733 7.489 1.00 83.88 103 THR A CA 1
ATOM 864 C C . THR A 1 103 ? 5.563 11.069 7.994 1.00 83.88 103 THR A C 1
ATOM 866 O O . THR A 1 103 ? 6.189 11.835 7.256 1.00 83.88 103 THR A O 1
ATOM 869 N N . SER A 1 104 ? 5.327 11.354 9.274 1.00 82.12 104 SER A N 1
ATOM 870 C CA . SER A 1 104 ? 5.979 12.474 9.960 1.00 82.12 104 SER A CA 1
ATOM 871 C C . SER A 1 104 ? 7.447 12.195 10.290 1.00 82.12 104 SER A C 1
ATOM 873 O O . SER A 1 104 ? 8.255 13.120 10.281 1.00 82.12 104 SER A O 1
ATOM 875 N N . ASN A 1 105 ? 7.806 10.940 10.570 1.00 80.06 105 ASN A N 1
ATOM 876 C CA . ASN A 1 105 ? 9.183 10.546 10.848 1.00 80.06 105 ASN A CA 1
ATOM 877 C C . ASN A 1 105 ? 9.455 9.124 10.349 1.00 80.06 105 ASN A C 1
ATOM 879 O O . ASN A 1 105 ? 8.738 8.181 10.679 1.00 80.06 105 ASN A O 1
ATOM 883 N N . ILE A 1 106 ? 10.531 8.971 9.581 1.00 78.12 106 ILE A N 1
ATOM 884 C CA . ILE A 1 106 ? 10.952 7.705 8.982 1.00 78.12 106 ILE A CA 1
ATOM 885 C C . ILE A 1 106 ? 11.433 6.670 10.001 1.00 78.12 106 ILE A C 1
ATOM 887 O O . ILE A 1 106 ? 11.524 5.506 9.646 1.00 78.12 106 ILE A O 1
ATOM 891 N N . THR A 1 107 ? 11.753 7.063 11.237 1.00 77.00 107 THR A N 1
ATOM 892 C CA . THR A 1 107 ? 12.221 6.142 12.289 1.00 77.00 107 THR A CA 1
ATOM 893 C C . THR A 1 107 ? 11.091 5.601 13.166 1.00 77.00 107 THR A C 1
ATOM 895 O O . THR A 1 107 ? 11.361 4.894 14.135 1.00 77.00 107 THR A O 1
ATOM 898 N N . ASN A 1 108 ? 9.840 5.980 12.892 1.00 82.06 108 ASN A N 1
ATOM 899 C CA . ASN A 1 108 ? 8.695 5.526 13.672 1.00 82.06 108 ASN A CA 1
ATOM 900 C C . ASN A 1 108 ? 8.389 4.048 13.411 1.00 82.06 108 ASN A C 1
ATOM 902 O O . ASN A 1 108 ? 8.685 3.506 12.350 1.00 82.06 108 ASN A O 1
ATOM 906 N N . GLN A 1 109 ? 7.743 3.408 14.381 1.00 83.38 109 GLN A N 1
ATOM 907 C CA . GLN A 1 109 ? 7.125 2.107 14.177 1.00 83.38 109 GLN A CA 1
ATOM 908 C C . GLN A 1 109 ? 5.842 2.292 13.375 1.00 83.38 109 GLN A C 1
ATOM 910 O O . GLN A 1 109 ? 4.956 3.050 13.781 1.00 83.38 109 GLN A O 1
ATOM 915 N N . PHE A 1 110 ? 5.750 1.590 12.252 1.00 86.31 110 PHE A N 1
ATOM 916 C CA . PHE A 1 110 ? 4.588 1.626 11.377 1.00 86.31 110 PHE A CA 1
ATOM 917 C C . PHE A 1 110 ? 3.752 0.366 11.540 1.00 86.31 110 PHE A C 1
ATOM 919 O O . PHE A 1 110 ? 4.273 -0.747 11.585 1.00 86.31 110 PHE A O 1
ATOM 926 N N . LEU A 1 111 ? 2.443 0.559 11.601 1.00 88.75 111 LEU A N 1
ATOM 927 C CA . LEU A 1 111 ? 1.459 -0.508 11.593 1.00 88.75 111 LEU A CA 1
ATOM 928 C C . LEU A 1 111 ? 0.376 -0.123 10.595 1.00 88.75 111 LEU A C 1
ATOM 930 O O . LEU A 1 111 ? -0.257 0.920 10.732 1.00 88.75 111 LEU A O 1
ATOM 934 N N . ILE A 1 112 ? 0.141 -0.964 9.601 1.00 89.06 112 ILE A N 1
ATOM 935 C CA . ILE A 1 112 ? -0.985 -0.798 8.691 1.00 89.06 112 ILE A CA 1
ATOM 936 C C . ILE A 1 112 ? -2.132 -1.649 9.209 1.00 89.06 112 ILE A C 1
ATOM 938 O O . ILE A 1 112 ? -1.969 -2.840 9.473 1.00 89.06 112 ILE A O 1
ATOM 942 N N . LYS A 1 113 ? -3.300 -1.032 9.330 1.00 90.50 113 LYS A N 1
ATOM 943 C CA . LYS A 1 113 ? -4.549 -1.703 9.661 1.00 90.50 113 LYS A CA 1
ATOM 944 C C . LYS A 1 113 ? -5.437 -1.708 8.427 1.00 90.50 113 LYS A C 1
ATOM 946 O O . LYS A 1 113 ? -5.778 -0.656 7.895 1.00 90.50 113 LYS A O 1
ATOM 951 N N . ILE A 1 114 ? -5.819 -2.893 7.982 1.00 89.06 114 ILE A N 1
ATOM 952 C CA . ILE A 1 114 ? -6.647 -3.102 6.797 1.00 89.06 114 ILE A CA 1
ATOM 953 C C . ILE A 1 114 ? -7.978 -3.646 7.277 1.00 89.06 114 ILE A C 1
ATOM 955 O O . ILE A 1 114 ? -8.024 -4.701 7.896 1.00 89.06 114 ILE A O 1
ATOM 959 N N . THR A 1 115 ? -9.053 -2.925 7.002 1.00 87.69 115 THR A N 1
ATOM 960 C CA . THR A 1 115 ? -10.417 -3.366 7.291 1.00 87.69 115 THR A CA 1
ATOM 961 C C . THR A 1 115 ? -11.102 -3.692 5.976 1.00 87.69 115 THR A C 1
ATOM 963 O O . THR A 1 115 ? -11.212 -2.821 5.109 1.00 87.69 115 THR A O 1
ATOM 966 N N . ASP A 1 116 ? -11.550 -4.932 5.818 1.00 83.31 116 ASP A N 1
ATOM 967 C CA . ASP A 1 116 ? -12.273 -5.352 4.624 1.00 83.31 116 ASP A CA 1
ATOM 968 C C . ASP A 1 116 ? -13.763 -4.952 4.675 1.00 83.31 116 ASP A C 1
ATOM 970 O O . ASP A 1 116 ? -14.281 -4.445 5.674 1.00 83.31 116 ASP A O 1
ATOM 974 N N . ARG A 1 117 ? -14.483 -5.207 3.576 1.00 78.94 117 ARG A N 1
ATOM 975 C CA . ARG A 1 117 ? -15.940 -4.986 3.476 1.00 78.94 117 ARG A CA 1
ATOM 976 C C . ARG A 1 117 ? -16.787 -5.854 4.414 1.00 78.94 117 ARG A C 1
ATOM 978 O O . ARG A 1 117 ? -17.961 -5.554 4.611 1.00 78.94 117 ARG A O 1
ATOM 985 N N . PHE A 1 118 ? -16.231 -6.948 4.925 1.00 75.56 118 PHE A N 1
ATOM 986 C CA . PHE A 1 118 ? -16.917 -7.920 5.773 1.00 75.56 118 PHE A CA 1
ATOM 987 C C . PHE A 1 118 ? -16.670 -7.657 7.268 1.00 75.56 118 PHE A C 1
ATOM 989 O O . PHE A 1 118 ? -17.257 -8.334 8.108 1.00 75.56 118 PHE A O 1
ATOM 996 N N . GLY A 1 119 ? -15.850 -6.653 7.601 1.00 78.25 119 GLY A N 1
ATOM 997 C CA . GLY A 1 119 ? -15.483 -6.294 8.969 1.00 78.25 119 GLY A CA 1
ATOM 998 C C . GLY A 1 119 ? -14.269 -7.049 9.514 1.00 78.25 119 GLY A C 1
ATOM 999 O O . GLY A 1 119 ? -13.948 -6.889 10.690 1.00 78.25 119 GLY A O 1
ATOM 1000 N N . ASN A 1 120 ? -13.576 -7.843 8.693 1.00 81.38 120 ASN A N 1
ATOM 1001 C CA . ASN A 1 120 ? -12.315 -8.463 9.077 1.00 81.38 120 ASN A CA 1
ATOM 1002 C C . ASN A 1 120 ? -11.214 -7.405 9.113 1.00 81.38 120 ASN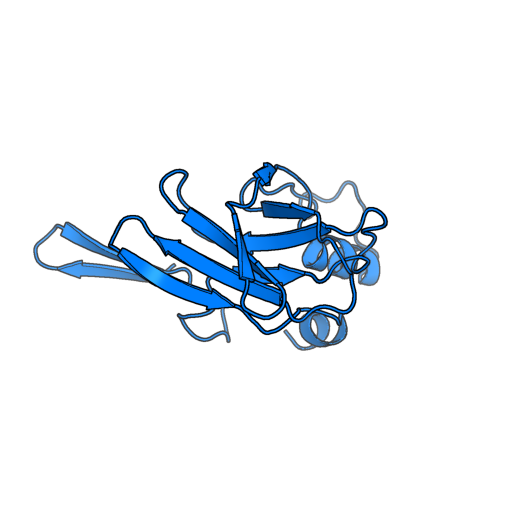 A C 1
ATOM 1004 O O . ASN A 1 120 ? -11.126 -6.539 8.238 1.00 81.38 120 ASN A O 1
ATOM 1008 N N . ILE A 1 121 ? -10.364 -7.495 10.134 1.00 85.25 121 ILE A N 1
ATOM 1009 C CA . ILE A 1 121 ? -9.254 -6.573 10.342 1.00 85.2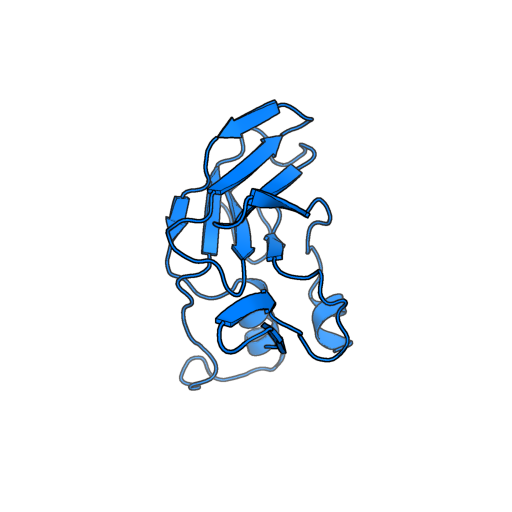5 121 ILE A CA 1
ATOM 1010 C C . ILE A 1 121 ? -7.951 -7.356 10.250 1.00 85.25 121 ILE A C 1
ATOM 1012 O O . ILE A 1 121 ? -7.743 -8.313 10.993 1.00 85.25 121 ILE A O 1
ATOM 1016 N N . TYR A 1 122 ? -7.069 -6.900 9.372 1.00 84.62 122 TYR A N 1
ATOM 1017 C CA . TYR A 1 122 ? -5.722 -7.418 9.197 1.00 84.62 122 TYR A CA 1
ATOM 1018 C C . TYR A 1 122 ? -4.716 -6.359 9.626 1.00 84.62 122 TYR A C 1
ATOM 1020 O O . TYR A 1 122 ? -4.901 -5.165 9.375 1.00 84.62 122 TYR A O 1
ATOM 1028 N N . TYR A 1 123 ? -3.641 -6.802 10.261 1.00 83.81 123 TYR A N 1
ATOM 1029 C CA . TYR A 1 123 ? -2.564 -5.940 10.717 1.00 83.81 123 TYR A CA 1
ATOM 1030 C C . TYR A 1 123 ? -1.278 -6.328 10.004 1.00 83.81 123 TYR A C 1
ATOM 1032 O O . TYR A 1 123 ? -0.945 -7.507 9.937 1.00 83.81 123 TYR A O 1
ATOM 1040 N N . GLN A 1 124 ? -0.563 -5.332 9.488 1.00 83.88 124 GLN A N 1
ATOM 1041 C CA . GLN A 1 124 ? 0.755 -5.516 8.898 1.00 83.88 124 GLN A CA 1
ATOM 1042 C C . GLN A 1 124 ? 1.744 -4.562 9.565 1.00 83.88 124 GLN A C 1
ATOM 1044 O O . GLN A 1 124 ? 1.664 -3.346 9.392 1.00 83.88 124 GLN A O 1
ATOM 1049 N N . ASN A 1 125 ? 2.655 -5.120 10.354 1.00 81.00 125 ASN A N 1
ATOM 1050 C CA . ASN A 1 125 ? 3.712 -4.407 11.073 1.00 81.00 125 ASN A CA 1
ATOM 1051 C C . ASN A 1 125 ? 5.116 -4.816 10.618 1.00 81.00 125 ASN A C 1
ATOM 1053 O O . ASN A 1 125 ? 6.079 -4.180 11.035 1.00 81.00 125 ASN A O 1
ATOM 1057 N N . GLU A 1 126 ? 5.253 -5.845 9.780 1.00 74.56 126 GLU A N 1
ATOM 1058 C CA . GLU A 1 126 ? 6.551 -6.284 9.279 1.00 74.56 126 GLU A CA 1
ATOM 1059 C C . GLU A 1 126 ? 6.925 -5.477 8.027 1.00 74.56 126 GLU A C 1
ATOM 1061 O O . GLU A 1 126 ? 6.296 -5.633 6.971 1.00 74.56 126 GLU A O 1
ATOM 1066 N N . PRO A 1 127 ? 7.926 -4.578 8.105 1.00 68.69 127 PRO A N 1
ATOM 1067 C CA . PRO A 1 127 ? 8.363 -3.837 6.940 1.00 68.69 127 PRO A CA 1
ATOM 1068 C C . PRO A 1 127 ? 9.143 -4.765 6.010 1.00 68.69 127 PRO A C 1
ATOM 1070 O O . PRO A 1 127 ? 10.123 -5.411 6.388 1.00 68.69 127 PRO A O 1
ATOM 1073 N N . PHE A 1 128 ? 8.739 -4.790 4.747 1.00 68.25 128 PHE A N 1
ATOM 1074 C CA . PHE A 1 128 ? 9.517 -5.416 3.700 1.00 68.25 128 PHE A CA 1
ATOM 1075 C C . PHE A 1 128 ? 10.701 -4.501 3.369 1.00 68.25 128 PHE A C 1
ATOM 1077 O O . PHE A 1 128 ? 10.528 -3.486 2.699 1.00 68.25 128 PHE A O 1
ATOM 1084 N N . CYS A 1 129 ? 11.893 -4.842 3.869 1.00 56.38 129 CYS A N 1
ATOM 1085 C CA . CYS A 1 129 ? 13.100 -4.013 3.732 1.00 56.38 129 CYS A CA 1
ATOM 1086 C C . CYS A 1 129 ? 14.149 -4.571 2.754 1.00 56.38 129 CYS A C 1
ATOM 1088 O O . CYS A 1 129 ? 14.981 -3.808 2.271 1.00 56.38 129 CYS A O 1
ATOM 1090 N N . GLU A 1 130 ? 14.135 -5.872 2.428 1.00 59.31 130 GLU A N 1
ATOM 1091 C CA . GLU A 1 130 ? 15.227 -6.501 1.668 1.00 59.31 130 GLU A CA 1
ATOM 1092 C C . GLU A 1 130 ? 14.777 -7.348 0.470 1.00 59.31 130 GLU A C 1
ATOM 1094 O O . GLU A 1 130 ? 13.980 -8.276 0.583 1.00 59.31 130 GLU A O 1
ATOM 1099 N N . ILE A 1 131 ? 15.416 -7.123 -0.685 1.00 55.41 131 ILE A N 1
ATOM 1100 C CA . ILE A 1 131 ? 15.223 -7.917 -1.915 1.00 55.41 131 ILE A CA 1
ATOM 1101 C C . ILE A 1 131 ? 15.661 -9.379 -1.731 1.00 55.41 131 ILE A C 1
ATOM 1103 O O . ILE A 1 131 ? 15.171 -10.253 -2.439 1.00 55.41 131 ILE A O 1
ATOM 1107 N N . LYS A 1 132 ? 16.574 -9.687 -0.794 1.00 54.66 132 LYS A N 1
ATOM 1108 C CA . LYS A 1 132 ? 16.997 -11.077 -0.520 1.00 54.66 132 LYS A CA 1
ATOM 1109 C C . LYS A 1 132 ? 15.813 -11.977 -0.179 1.00 54.66 132 LYS A C 1
ATOM 1111 O O . LYS A 1 132 ? 15.798 -13.133 -0.587 1.00 54.66 132 LYS A O 1
ATOM 1116 N N . VAL A 1 133 ? 14.802 -11.418 0.480 1.00 55.25 133 VAL A N 1
ATOM 1117 C CA . VAL A 1 133 ? 13.555 -12.114 0.785 1.00 55.25 133 VAL A CA 1
ATOM 1118 C C . VAL A 1 133 ? 12.818 -12.506 -0.506 1.00 55.25 133 VAL A C 1
ATOM 1120 O O . VAL A 1 133 ? 12.300 -13.611 -0.584 1.00 55.25 133 VAL A O 1
ATOM 1123 N N . LEU A 1 134 ? 12.871 -11.671 -1.557 1.00 52.75 134 LEU A N 1
ATOM 1124 C CA . LEU A 1 134 ? 12.300 -11.972 -2.879 1.00 52.75 134 LEU A CA 1
ATOM 1125 C C . LEU A 1 134 ? 13.098 -12.995 -3.696 1.00 52.75 134 LEU A C 1
ATOM 1127 O O . LEU A 1 134 ? 12.519 -13.674 -4.535 1.00 52.75 134 LEU A O 1
ATOM 1131 N N . LYS A 1 135 ? 14.417 -13.097 -3.484 1.00 46.94 135 LYS A N 1
ATOM 1132 C CA . LYS A 1 135 ? 15.285 -14.041 -4.214 1.00 46.94 135 LYS A CA 1
ATOM 1133 C C . LYS A 1 135 ? 15.183 -15.481 -3.711 1.00 46.94 135 LYS A C 1
ATOM 1135 O O . LYS A 1 135 ? 15.568 -16.389 -4.435 1.00 46.94 135 LYS A O 1
ATOM 1140 N N . ASN A 1 136 ? 14.692 -15.671 -2.489 1.00 44.94 136 ASN A N 1
ATOM 1141 C CA . ASN A 1 136 ? 14.456 -16.989 -1.903 1.00 44.94 136 ASN A CA 1
ATOM 1142 C C . ASN A 1 136 ? 13.054 -17.548 -2.229 1.00 44.94 136 ASN A C 1
ATOM 1144 O O . ASN A 1 136 ? 12.687 -18.591 -1.683 1.00 44.94 136 ASN A O 1
ATOM 1148 N N . TYR A 1 137 ? 12.281 -16.867 -3.086 1.00 42.84 137 TYR A N 1
ATOM 1149 C CA . TYR A 1 137 ? 10.989 -17.343 -3.591 1.00 42.84 137 TYR A CA 1
ATOM 1150 C C . TYR A 1 137 ? 11.114 -18.184 -4.853 1.00 42.84 137 TYR A C 1
ATOM 1152 O O . TYR A 1 137 ? 11.833 -17.756 -5.782 1.00 42.84 137 TYR A O 1
#

pLDDT: mean 72.22, std 17.45, range [34.72, 92.19]